Protein AF-R7T7I9-F1 (afdb_monomer_lite)

Radius of gyration: 10.88 Å; chains: 1; bounding box: 31×17×24 Å

Secondary structure (DSSP, 8-state):
-B--STTHHHHHHHHHTT---HHHHHHHHHHH-B-TTHHHHHHHHHHH-HHHHHT--

Foldseek 3Di:
DEDDPVCLVVVLCVLPVVVDDLVSSVVVCVVPYDDDCSSVVNVVSLVPDPVSVVPPD

pLDDT: mean 81.72, std 8.41, range [58.22, 89.44]

Organism: Capitella teleta (NCBI:txid283909)

Sequence (57 aa):
IVISASPQSDMLNIIHESHLSIEKMKSHARSALFWPIINSDIEQTKRSCATCAKHCP

Structure (mmCIF, N/CA/C/O backbone):
data_AF-R7T7I9-F1
#
_entry.id   AF-R7T7I9-F1
#
loop_
_atom_site.group_PDB
_atom_site.id
_atom_site.type_symbol
_atom_site.label_atom_id
_atom_site.label_alt_id
_atom_site.label_comp_id
_atom_site.label_asym_id
_atom_site.label_entity_id
_atom_site.label_seq_id
_atom_site.pdbx_PDB_ins_code
_atom_site.Cartn_x
_atom_site.Cartn_y
_atom_site.Cartn_z
_atom_site.occupancy
_atom_site.B_iso_or_equiv
_atom_site.auth_seq_id
_atom_site.auth_comp_id
_atom_site.auth_asym_id
_atom_site.auth_atom_id
_atom_site.pdbx_PDB_model_num
ATOM 1 N N . ILE A 1 1 ? -5.769 6.000 11.953 1.00 61.66 1 ILE A N 1
ATOM 2 C CA . ILE A 1 1 ? -7.199 5.693 11.681 1.00 61.66 1 ILE A CA 1
ATOM 3 C C . ILE A 1 1 ? -7.338 4.179 11.542 1.00 61.66 1 ILE A C 1
ATOM 5 O O . ILE A 1 1 ? -6.465 3.577 10.923 1.00 61.66 1 ILE A O 1
ATOM 9 N N . VAL A 1 2 ? -8.353 3.564 12.161 1.00 68.50 2 VAL A N 1
ATOM 10 C C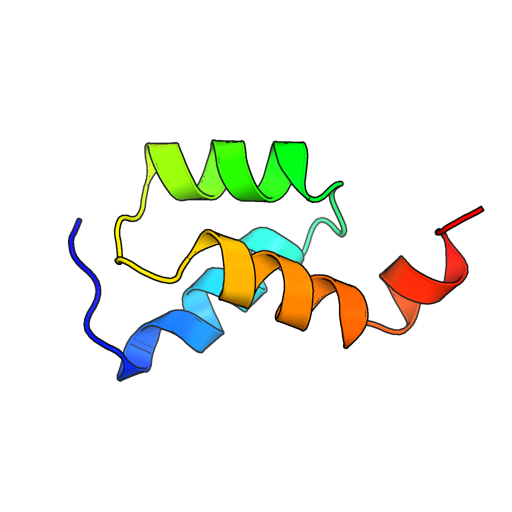A . VAL A 1 2 ? -8.610 2.117 12.020 1.00 68.50 2 VAL A CA 1
ATOM 11 C C . VAL A 1 2 ? -9.416 1.893 10.745 1.00 68.50 2 VAL A C 1
ATOM 13 O O . VAL A 1 2 ? -10.493 2.466 10.600 1.00 68.50 2 VAL A O 1
ATOM 16 N N . ILE A 1 3 ? -8.880 1.101 9.817 1.00 68.06 3 ILE A N 1
ATOM 17 C CA . ILE A 1 3 ? -9.482 0.861 8.497 1.00 68.06 3 ILE A CA 1
ATOM 18 C C . ILE A 1 3 ? -10.109 -0.534 8.489 1.00 68.06 3 ILE A C 1
ATOM 20 O O . ILE A 1 3 ? -9.428 -1.522 8.772 1.00 68.06 3 ILE A O 1
ATOM 24 N N . SER A 1 4 ? -11.409 -0.615 8.187 1.00 60.72 4 SER A N 1
ATOM 25 C CA . SER A 1 4 ?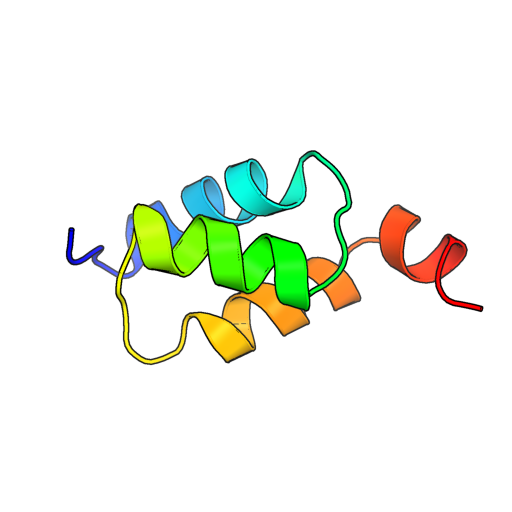 -12.131 -1.877 7.956 1.00 60.72 4 SER A CA 1
ATOM 26 C C . SER A 1 4 ? -11.554 -2.624 6.741 1.00 60.72 4 SER A C 1
ATOM 28 O O . SER A 1 4 ? -10.772 -2.059 5.998 1.00 60.72 4 SER A O 1
ATOM 30 N N . ALA A 1 5 ? -11.861 -3.903 6.521 1.00 62.56 5 ALA A N 1
ATOM 31 C CA . ALA A 1 5 ? -11.179 -4.698 5.483 1.00 62.56 5 ALA A CA 1
ATOM 32 C C . ALA A 1 5 ? -11.336 -4.157 4.041 1.00 62.56 5 ALA A C 1
ATOM 34 O O . ALA A 1 5 ? -10.459 -4.355 3.208 1.00 62.56 5 ALA A O 1
ATOM 35 N N . SER A 1 6 ? -12.427 -3.446 3.742 1.00 62.03 6 SER A N 1
ATOM 36 C CA . SER A 1 6 ? -12.780 -3.046 2.374 1.00 62.03 6 SER A CA 1
ATOM 37 C C . SER A 1 6 ? -11.870 -1.974 1.740 1.00 62.03 6 SER A C 1
ATOM 39 O O . SER A 1 6 ? -11.544 -2.136 0.572 1.00 62.03 6 SER A O 1
ATOM 41 N N . PRO A 1 7 ? -11.413 -0.913 2.443 1.00 72.94 7 PRO A N 1
ATOM 42 C CA . PRO A 1 7 ? -10.509 0.092 1.868 1.00 72.94 7 PRO A CA 1
ATOM 43 C C . PRO A 1 7 ? -9.014 -0.266 1.962 1.00 72.94 7 PRO A C 1
ATOM 45 O O . PRO A 1 7 ? -8.171 0.548 1.587 1.00 72.94 7 PRO A O 1
ATOM 48 N N . GLN A 1 8 ? -8.641 -1.428 2.514 1.00 78.62 8 GLN A N 1
ATOM 49 C CA . GLN A 1 8 ? -7.227 -1.761 2.749 1.00 78.62 8 GLN A CA 1
ATOM 50 C C . GLN A 1 8 ? -6.459 -1.941 1.437 1.00 78.62 8 GLN A C 1
ATOM 52 O O . GLN A 1 8 ? -5.336 -1.458 1.329 1.00 78.62 8 GLN A O 1
ATOM 57 N N . SER A 1 9 ? -7.071 -2.552 0.421 1.00 80.12 9 SER A N 1
ATOM 58 C CA . SER A 1 9 ? -6.481 -2.734 -0.912 1.00 80.12 9 SER A CA 1
ATOM 59 C C . SER A 1 9 ? -6.137 -1.411 -1.597 1.00 80.12 9 SER A C 1
ATOM 61 O O . SER A 1 9 ? -5.032 -1.260 -2.116 1.00 80.12 9 SER A O 1
ATOM 63 N N . ASP A 1 10 ? -7.036 -0.429 -1.550 1.00 84.56 10 ASP A N 1
ATOM 64 C CA . ASP A 1 10 ? -6.795 0.895 -2.131 1.00 84.56 10 ASP A CA 1
ATOM 65 C C . ASP A 1 10 ? -5.677 1.632 -1.393 1.00 84.56 10 ASP A C 1
ATOM 67 O O . ASP A 1 10 ? -4.777 2.201 -2.008 1.00 84.56 10 ASP A O 1
ATOM 71 N N . MET A 1 11 ? -5.672 1.555 -0.061 1.00 85.56 11 MET A N 1
ATOM 72 C CA . MET A 1 11 ? -4.611 2.152 0.748 1.00 85.56 11 MET A CA 1
ATOM 73 C C . MET A 1 11 ? -3.247 1.494 0.509 1.00 85.56 11 MET A C 1
ATOM 75 O O . MET A 1 11 ? -2.227 2.183 0.455 1.00 85.56 11 MET A O 1
ATOM 79 N N . LEU A 1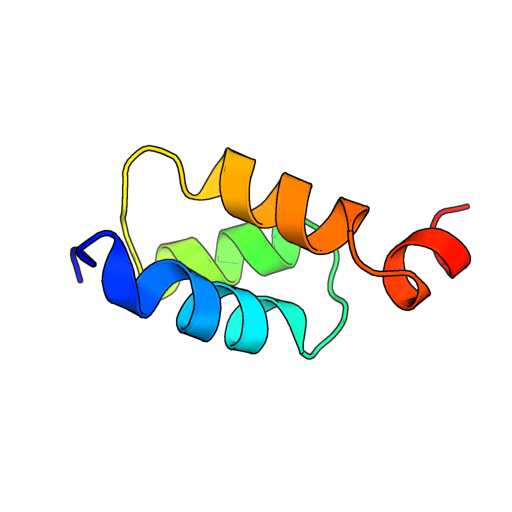 12 ? -3.211 0.170 0.345 1.00 86.50 12 LEU A N 1
ATOM 80 C CA . LEU A 1 12 ? -1.993 -0.566 0.010 1.00 86.50 12 LEU A CA 1
ATOM 81 C C . LEU A 1 12 ? -1.468 -0.165 -1.366 1.00 86.50 12 LEU A C 1
ATOM 83 O O . LEU A 1 12 ? -0.261 0.023 -1.497 1.00 86.50 12 LEU A O 1
ATOM 87 N N . ASN A 1 13 ? -2.349 0.032 -2.351 1.00 84.88 13 ASN A N 1
ATOM 88 C CA . ASN A 1 13 ? -1.968 0.542 -3.668 1.00 84.88 13 ASN A CA 1
ATOM 89 C C . ASN A 1 13 ? -1.334 1.935 -3.573 1.00 84.88 13 ASN A C 1
ATOM 91 O O . ASN A 1 13 ? -0.264 2.137 -4.137 1.00 84.88 13 ASN A O 1
ATOM 95 N N . ILE A 1 14 ? -1.911 2.851 -2.789 1.00 85.62 14 ILE A N 1
ATOM 96 C CA . ILE A 1 14 ? -1.347 4.197 -2.576 1.00 85.62 14 ILE A CA 1
ATOM 97 C C . ILE A 1 14 ? 0.043 4.118 -1.926 1.00 85.62 14 ILE A C 1
ATOM 99 O O . ILE A 1 14 ? 0.984 4.784 -2.356 1.00 85.62 14 ILE A O 1
ATOM 103 N N . ILE A 1 15 ? 0.215 3.273 -0.902 1.00 85.69 15 ILE A N 1
ATOM 104 C CA . ILE A 1 15 ? 1.521 3.072 -0.248 1.00 85.69 15 ILE A CA 1
ATOM 105 C C . ILE A 1 15 ? 2.528 2.409 -1.206 1.00 85.69 15 ILE A C 1
ATOM 107 O O . ILE A 1 15 ? 3.737 2.642 -1.108 1.00 85.69 15 ILE A O 1
ATOM 111 N N . HIS A 1 16 ? 2.042 1.571 -2.120 1.00 87.50 16 HIS A N 1
ATOM 112 C CA . HIS A 1 16 ? 2.842 0.820 -3.079 1.00 87.50 16 HIS A CA 1
ATOM 113 C C . HIS A 1 16 ? 3.213 1.602 -4.344 1.00 87.50 16 HIS A C 1
ATOM 115 O O . HIS A 1 16 ? 4.203 1.250 -4.980 1.00 87.50 16 HIS A O 1
ATOM 121 N N . GLU A 1 17 ? 2.484 2.662 -4.691 1.00 83.62 17 GLU A N 1
ATOM 122 C CA . GLU A 1 17 ? 2.620 3.414 -5.948 1.00 83.62 17 GLU A CA 1
ATOM 123 C C . GLU A 1 17 ? 4.055 3.905 -6.210 1.00 83.62 17 GLU A C 1
ATOM 125 O O . GLU A 1 17 ? 4.536 3.924 -7.337 1.00 83.62 17 GLU A O 1
ATOM 130 N N . SER A 1 18 ? 4.796 4.217 -5.145 1.00 82.12 18 SER A N 1
ATOM 131 C CA . SER A 1 18 ? 6.198 4.649 -5.227 1.00 82.12 18 SER A CA 1
ATOM 132 C C . SER A 1 18 ? 7.220 3.496 -5.302 1.00 82.12 18 SER A C 1
ATOM 134 O O . SER A 1 18 ? 8.423 3.741 -5.213 1.00 82.12 18 SER A O 1
ATOM 136 N N . HIS A 1 19 ? 6.772 2.239 -5.412 1.00 84.88 19 HIS A N 1
ATOM 137 C CA . HIS A 1 19 ? 7.596 1.019 -5.466 1.00 84.88 19 HIS A CA 1
ATOM 138 C C . HIS A 1 19 ? 8.694 0.950 -4.388 1.00 84.88 19 HIS A C 1
ATOM 140 O O . HIS A 1 19 ? 9.795 0.439 -4.606 1.00 84.88 19 HIS A O 1
ATOM 146 N N . LEU A 1 20 ? 8.394 1.482 -3.203 1.00 81.62 20 LEU A N 1
ATOM 147 C CA . LEU A 1 20 ? 9.359 1.627 -2.121 1.00 81.62 20 LEU A CA 1
ATOM 148 C C . LEU A 1 20 ? 9.707 0.275 -1.475 1.00 81.62 20 LEU A C 1
ATOM 150 O O . LEU A 1 20 ? 8.985 -0.720 -1.569 1.00 81.62 20 LEU A O 1
ATOM 154 N N . SER A 1 21 ? 10.826 0.238 -0.750 1.00 86.06 21 SER A N 1
ATOM 155 C CA . SER A 1 21 ? 11.160 -0.896 0.118 1.00 86.06 21 SER A CA 1
ATOM 156 C C . SER A 1 21 ? 10.076 -1.136 1.173 1.00 86.06 21 SER A C 1
ATOM 158 O O . SER A 1 21 ? 9.423 -0.195 1.623 1.00 86.06 21 SER A O 1
ATOM 160 N N . ILE A 1 22 ? 9.946 -2.389 1.631 1.00 86.69 22 ILE A N 1
ATOM 161 C CA . ILE A 1 22 ? 8.957 -2.795 2.648 1.00 86.69 22 ILE A CA 1
ATOM 162 C C . ILE A 1 22 ? 9.055 -1.906 3.891 1.00 86.69 22 ILE A C 1
ATOM 164 O O . ILE A 1 22 ? 8.038 -1.493 4.429 1.00 86.69 22 ILE A O 1
ATOM 168 N N . GLU A 1 23 ? 10.268 -1.559 4.320 1.00 88.38 23 GLU A N 1
ATOM 169 C CA . GLU A 1 23 ? 10.489 -0.685 5.477 1.00 88.38 23 GLU A CA 1
ATOM 170 C C . GLU A 1 23 ? 9.883 0.710 5.299 1.00 88.38 23 GLU A C 1
ATOM 172 O O . GLU A 1 23 ? 9.211 1.220 6.196 1.00 88.38 23 GLU A O 1
ATOM 177 N N . LYS A 1 24 ? 10.051 1.307 4.113 1.00 86.94 24 LYS A N 1
ATOM 178 C CA . LYS A 1 24 ? 9.463 2.608 3.782 1.00 86.94 24 LYS A CA 1
ATOM 179 C C . LYS A 1 24 ? 7.942 2.514 3.685 1.00 86.94 24 LYS A C 1
ATOM 181 O O . LYS A 1 24 ? 7.257 3.363 4.245 1.00 86.94 24 LYS A O 1
ATOM 186 N N . MET A 1 25 ? 7.418 1.452 3.065 1.00 88.25 25 MET A N 1
ATOM 187 C CA . MET A 1 25 ? 5.975 1.187 3.023 1.00 88.25 25 MET A CA 1
ATOM 188 C C . MET A 1 25 ? 5.392 1.038 4.438 1.00 88.25 25 MET A C 1
ATOM 190 O O . MET A 1 25 ? 4.386 1.664 4.752 1.00 88.25 25 MET A O 1
ATOM 194 N N . LYS A 1 26 ? 6.057 0.287 5.329 1.00 88.06 26 LYS A N 1
ATOM 195 C CA . LYS A 1 26 ? 5.667 0.121 6.742 1.00 88.06 26 LYS A CA 1
ATOM 196 C C . LYS A 1 26 ? 5.718 1.446 7.507 1.00 88.06 26 LYS A C 1
ATOM 198 O O . LYS A 1 26 ? 4.831 1.712 8.311 1.00 88.06 26 LYS A O 1
ATOM 203 N N . SER A 1 27 ? 6.727 2.283 7.265 1.00 88.00 27 SER A N 1
ATOM 204 C CA . SER A 1 27 ? 6.835 3.612 7.880 1.00 88.00 27 SER A CA 1
ATOM 205 C C . SER A 1 27 ? 5.678 4.530 7.462 1.00 88.00 27 SER A C 1
ATOM 207 O O . SER A 1 27 ? 5.031 5.117 8.327 1.00 88.00 27 SER A O 1
ATOM 209 N N . HIS A 1 28 ? 5.356 4.570 6.165 1.00 83.88 28 HIS A N 1
ATOM 210 C CA . HIS A 1 28 ? 4.222 5.329 5.623 1.00 83.88 28 HIS A CA 1
ATOM 211 C C . HIS A 1 28 ? 2.878 4.811 6.140 1.00 83.88 28 HIS A C 1
ATOM 213 O O . HIS A 1 28 ? 1.993 5.579 6.503 1.00 83.88 28 HIS A O 1
ATOM 219 N N . ALA A 1 29 ? 2.741 3.491 6.227 1.00 86.06 29 ALA A N 1
ATOM 220 C CA . ALA A 1 29 ? 1.552 2.864 6.766 1.00 86.06 29 ALA A CA 1
ATOM 221 C C . ALA A 1 29 ? 1.339 3.246 8.236 1.00 86.06 29 ALA A C 1
ATOM 223 O O . ALA A 1 29 ? 0.256 3.688 8.587 1.00 86.06 29 ALA A O 1
ATOM 224 N N . ARG A 1 30 ? 2.376 3.168 9.082 1.00 84.69 30 ARG A N 1
ATOM 225 C CA . ARG A 1 30 ? 2.284 3.490 10.519 1.00 84.69 30 ARG A CA 1
ATOM 226 C C . ARG A 1 30 ? 1.921 4.945 10.811 1.00 84.69 30 ARG A C 1
ATOM 228 O O . ARG A 1 30 ? 1.365 5.204 11.874 1.00 84.69 30 ARG A O 1
ATOM 235 N N . SER A 1 31 ? 2.251 5.885 9.923 1.00 82.50 31 SER A N 1
ATOM 236 C CA . SER A 1 31 ? 1.929 7.300 10.141 1.00 82.50 31 SER A CA 1
ATOM 237 C C . SER A 1 31 ? 0.461 7.627 9.858 1.00 82.50 31 SER A C 1
ATOM 239 O O . SER A 1 31 ? -0.078 8.546 10.471 1.00 82.50 31 SER A O 1
ATOM 241 N N . ALA A 1 32 ? -0.201 6.873 8.973 1.00 77.56 32 ALA A N 1
ATOM 242 C CA . ALA A 1 32 ? -1.553 7.184 8.507 1.00 77.56 32 ALA A CA 1
ATOM 243 C C . ALA A 1 32 ? -2.608 6.123 8.887 1.00 77.56 32 ALA A C 1
ATOM 245 O O . ALA A 1 32 ? -3.767 6.453 9.169 1.00 77.56 32 ALA A O 1
ATOM 246 N N . LEU A 1 33 ? -2.226 4.847 8.943 1.00 81.56 33 LEU A N 1
ATOM 247 C CA . LEU A 1 33 ? -3.140 3.708 8.962 1.00 81.56 33 LEU A CA 1
ATOM 248 C C . LEU A 1 33 ? -2.760 2.684 10.041 1.00 81.56 33 LEU A C 1
ATOM 250 O O . LEU A 1 33 ? -1.593 2.462 10.354 1.00 81.56 33 LEU A O 1
ATOM 254 N N . PHE A 1 34 ? -3.766 2.025 10.610 1.00 75.94 34 PHE A N 1
ATOM 255 C CA . PHE A 1 34 ? -3.545 0.974 11.597 1.00 75.94 34 PHE A CA 1
ATOM 256 C C . PHE A 1 34 ? -4.588 -0.139 11.449 1.00 75.94 34 PHE A C 1
ATOM 258 O O . PHE A 1 34 ? -5.781 0.106 11.626 1.00 75.94 34 PHE A O 1
ATOM 265 N N . TRP A 1 35 ? -4.137 -1.358 11.137 1.00 85.06 35 TRP A N 1
ATOM 266 C CA . TRP A 1 35 ? -4.930 -2.594 11.204 1.00 85.06 35 TRP A CA 1
ATOM 267 C C . TRP A 1 35 ? -4.005 -3.807 11.457 1.00 85.06 35 TRP A C 1
ATOM 269 O O . TRP A 1 35 ? -2.809 -3.730 11.166 1.00 85.06 35 TRP A O 1
ATOM 279 N N . PRO A 1 36 ? -4.506 -4.917 12.037 1.00 79.50 36 PRO A N 1
ATOM 280 C CA . PRO A 1 36 ? -3.663 -5.920 12.704 1.00 79.50 36 PRO A CA 1
ATOM 281 C C . PRO A 1 36 ? -2.706 -6.693 11.785 1.00 79.50 36 PRO A C 1
ATOM 283 O O . PRO A 1 36 ? -1.649 -7.123 12.239 1.00 79.50 36 PRO A O 1
ATOM 286 N N . ILE A 1 37 ? -3.040 -6.846 10.503 1.00 86.69 37 ILE A N 1
ATOM 287 C CA . ILE A 1 37 ? -2.258 -7.627 9.527 1.00 86.69 37 ILE A CA 1
ATOM 288 C C . ILE A 1 37 ? -1.551 -6.763 8.467 1.00 86.69 37 ILE A C 1
ATOM 290 O O . ILE A 1 37 ? -0.982 -7.293 7.516 1.00 86.69 37 ILE A O 1
ATOM 294 N N . ILE A 1 38 ? -1.483 -5.442 8.679 1.00 86.81 38 ILE A N 1
ATOM 295 C CA . ILE A 1 38 ? -0.935 -4.460 7.724 1.00 86.81 38 ILE A CA 1
ATOM 296 C C . ILE A 1 38 ? 0.471 -4.791 7.213 1.00 86.81 38 ILE A C 1
ATOM 298 O O . ILE A 1 38 ? 0.786 -4.573 6.047 1.00 86.81 38 ILE A O 1
ATOM 302 N N . ASN A 1 39 ? 1.330 -5.349 8.070 1.00 87.06 39 ASN A N 1
ATOM 303 C CA . ASN A 1 39 ? 2.682 -5.735 7.673 1.00 87.06 39 ASN A CA 1
ATOM 304 C C . ASN A 1 39 ? 2.663 -6.866 6.637 1.00 87.06 39 ASN A C 1
ATOM 306 O O . ASN A 1 39 ? 3.394 -6.792 5.651 1.00 87.06 39 ASN A O 1
ATOM 310 N N . SER A 1 40 ? 1.824 -7.881 6.8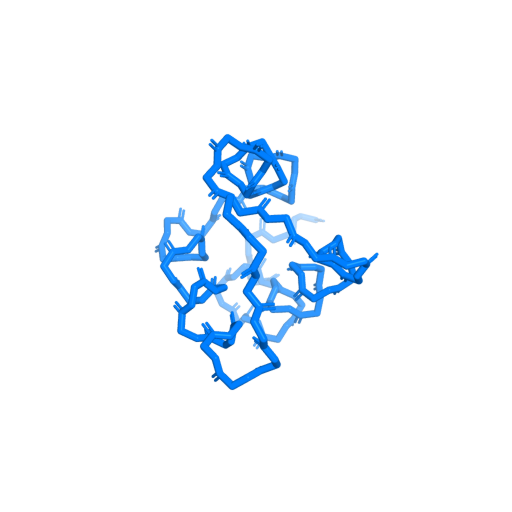53 1.00 89.06 40 SER A N 1
ATOM 311 C CA . SER A 1 40 ? 1.676 -9.017 5.943 1.00 89.06 40 SER A CA 1
ATOM 312 C C . SER A 1 40 ? 1.065 -8.583 4.615 1.00 89.06 40 SER A C 1
ATOM 314 O O . SER A 1 40 ? 1.557 -8.991 3.565 1.00 89.06 40 SER A O 1
ATOM 316 N N . ASP A 1 41 ? 0.073 -7.692 4.647 1.00 89.19 41 ASP A N 1
ATOM 317 C CA . ASP A 1 41 ? -0.549 -7.155 3.435 1.00 89.19 41 ASP A CA 1
ATOM 318 C C . ASP A 1 41 ? 0.435 -6.341 2.579 1.00 89.19 41 ASP A C 1
ATOM 320 O O . ASP A 1 41 ? 0.479 -6.487 1.355 1.00 89.19 41 ASP A O 1
ATOM 324 N N . ILE A 1 42 ? 1.285 -5.521 3.211 1.00 89.25 42 ILE A N 1
ATOM 325 C CA . ILE A 1 42 ? 2.354 -4.770 2.530 1.00 89.25 42 ILE A CA 1
ATOM 326 C C . ILE A 1 42 ? 3.332 -5.723 1.835 1.00 89.25 42 ILE A C 1
ATOM 328 O O . ILE A 1 42 ? 3.719 -5.500 0.685 1.00 89.25 42 ILE A O 1
ATOM 332 N N . GLU A 1 43 ? 3.737 -6.791 2.522 1.00 89.44 43 GLU A N 1
ATOM 333 C CA . GLU A 1 43 ? 4.661 -7.783 1.972 1.00 89.44 43 GLU A CA 1
ATOM 334 C C . GLU A 1 43 ? 4.037 -8.551 0.804 1.00 89.44 43 GLU A C 1
ATOM 336 O O . GLU A 1 43 ? 4.683 -8.715 -0.234 1.00 89.44 43 GLU A O 1
ATOM 341 N N . GLN A 1 44 ? 2.768 -8.947 0.925 1.00 89.00 44 GLN A N 1
ATOM 342 C CA . GLN A 1 44 ? 2.011 -9.595 -0.144 1.00 89.00 44 GLN A CA 1
ATOM 343 C C . GLN A 1 44 ? 1.858 -8.679 -1.366 1.00 89.00 44 GLN A C 1
ATOM 345 O O . GLN A 1 44 ? 2.083 -9.120 -2.496 1.00 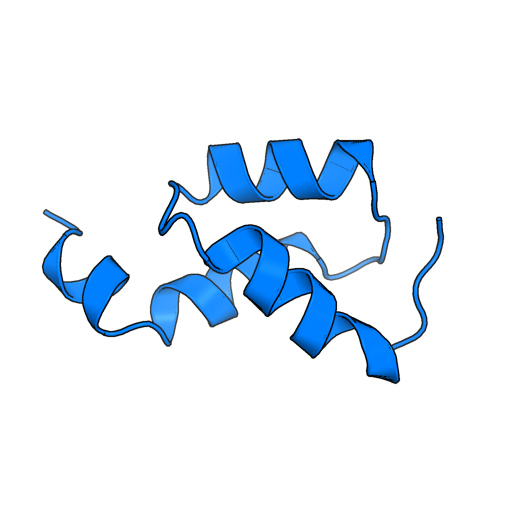89.00 44 GLN A O 1
ATOM 350 N N . THR A 1 45 ? 1.539 -7.400 -1.150 1.00 89.38 45 THR A N 1
ATOM 351 C CA . THR A 1 45 ? 1.388 -6.396 -2.215 1.00 89.38 45 THR A CA 1
ATOM 352 C C . THR A 1 45 ? 2.696 -6.223 -2.981 1.00 89.38 45 THR A C 1
ATOM 354 O O . THR A 1 45 ? 2.723 -6.321 -4.207 1.00 89.38 45 THR A O 1
ATOM 357 N N . LYS A 1 46 ? 3.821 -6.061 -2.269 1.00 86.31 46 LYS A N 1
ATOM 358 C CA . LYS A 1 46 ? 5.134 -5.934 -2.914 1.00 86.31 46 LYS A CA 1
ATOM 359 C C . LYS A 1 46 ? 5.532 -7.205 -3.670 1.00 86.31 46 LYS A C 1
ATOM 361 O O . LYS A 1 46 ? 6.045 -7.093 -4.780 1.00 86.31 46 LYS A O 1
ATOM 366 N N . ARG A 1 47 ? 5.294 -8.393 -3.098 1.00 86.69 47 ARG A N 1
ATOM 367 C CA . ARG A 1 47 ? 5.575 -9.688 -3.753 1.00 86.69 47 ARG A CA 1
ATOM 368 C C . ARG A 1 47 ? 4.765 -9.890 -5.029 1.00 86.69 47 ARG A C 1
ATOM 370 O O . ARG A 1 47 ? 5.273 -10.469 -5.979 1.00 86.69 47 ARG A O 1
ATOM 377 N N . SER A 1 48 ? 3.528 -9.406 -5.046 1.00 86.62 48 SER A N 1
ATOM 378 C CA . SER A 1 48 ? 2.635 -9.525 -6.203 1.00 86.62 48 SER A CA 1
ATOM 379 C C . SER A 1 48 ? 2.969 -8.514 -7.310 1.00 86.62 48 SER A C 1
ATOM 381 O O . SER A 1 48 ? 2.478 -8.638 -8.429 1.00 86.62 48 SER A O 1
ATOM 383 N N . CYS A 1 49 ? 3.822 -7.522 -7.034 1.00 88.50 49 CYS A N 1
ATOM 384 C CA . CYS A 1 49 ? 4.217 -6.512 -8.006 1.00 88.50 49 CYS A CA 1
ATOM 385 C C . CYS A 1 49 ? 5.409 -6.959 -8.858 1.00 88.50 49 CYS A C 1
ATOM 387 O O . CYS A 1 49 ? 6.538 -7.088 -8.376 1.00 88.50 49 CYS A O 1
ATOM 389 N N . ALA A 1 50 ? 5.179 -7.088 -10.166 1.00 85.38 50 ALA A N 1
ATOM 390 C CA . ALA A 1 50 ? 6.209 -7.457 -11.133 1.00 85.38 50 ALA A CA 1
ATOM 391 C C . ALA A 1 50 ? 7.378 -6.454 -11.186 1.00 85.3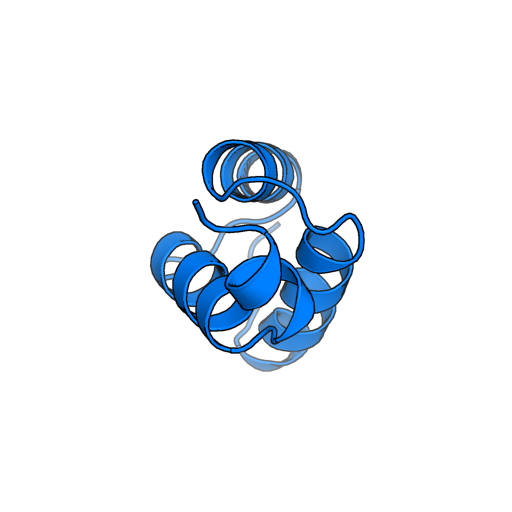8 50 ALA A C 1
ATOM 393 O O . ALA A 1 50 ? 8.524 -6.859 -11.359 1.00 85.38 50 ALA A O 1
ATOM 394 N N . THR A 1 51 ? 7.121 -5.153 -11.015 1.00 85.81 51 THR A N 1
ATOM 395 C CA . THR A 1 51 ? 8.168 -4.115 -11.007 1.00 85.81 51 THR A CA 1
ATOM 396 C C . THR A 1 51 ? 9.068 -4.243 -9.783 1.00 85.81 51 THR A C 1
ATOM 398 O O . THR A 1 51 ? 10.291 -4.240 -9.904 1.00 85.81 51 THR A O 1
ATOM 401 N N . CYS A 1 52 ? 8.479 -4.422 -8.598 1.00 86.38 52 CYS A N 1
ATOM 402 C CA . CYS A 1 52 ? 9.250 -4.633 -7.376 1.00 86.38 52 CYS A CA 1
ATOM 403 C C . CYS A 1 52 ? 10.015 -5.959 -7.395 1.00 86.38 52 CYS A C 1
ATOM 405 O O . CYS A 1 52 ? 11.121 -6.007 -6.864 1.00 86.38 52 CYS A O 1
ATOM 407 N N . ALA A 1 53 ? 9.458 -7.005 -8.013 1.00 82.81 53 ALA A N 1
ATOM 408 C CA . ALA A 1 53 ? 10.145 -8.278 -8.207 1.00 82.81 53 ALA A CA 1
ATOM 409 C C . ALA A 1 53 ? 11.355 -8.143 -9.149 1.00 82.81 53 ALA A C 1
ATOM 411 O O . ALA A 1 53 ? 12.407 -8.701 -8.865 1.00 82.81 53 ALA A O 1
ATOM 412 N N . LYS A 1 54 ? 11.243 -7.348 -10.223 1.00 81.50 54 LYS A N 1
ATOM 413 C CA . LYS A 1 54 ? 12.349 -7.078 -11.162 1.00 81.50 54 LYS A CA 1
ATOM 414 C C . LYS A 1 54 ? 13.507 -6.292 -10.543 1.00 81.50 54 LYS A C 1
ATOM 416 O O . LYS A 1 54 ? 14.635 -6.435 -10.993 1.00 81.50 54 LYS A O 1
ATOM 421 N N . HIS A 1 55 ? 13.228 -5.443 -9.556 1.00 72.31 55 HIS A N 1
ATOM 422 C CA . HIS A 1 55 ? 14.236 -4.627 -8.869 1.00 72.31 55 HIS A CA 1
ATOM 423 C C . HIS A 1 55 ? 14.698 -5.233 -7.536 1.00 72.31 55 HIS A C 1
ATOM 425 O O . HIS A 1 55 ? 15.371 -4.553 -6.762 1.00 72.31 55 HIS A O 1
ATOM 431 N N . CYS A 1 56 ? 14.314 -6.476 -7.235 1.00 64.81 56 CYS A N 1
ATOM 432 C CA . CYS A 1 56 ? 14.862 -7.217 -6.110 1.00 64.81 56 CYS A CA 1
ATOM 433 C C . CYS A 1 56 ? 16.162 -7.890 -6.583 1.00 64.81 56 CYS A C 1
ATOM 435 O O . CYS A 1 56 ? 16.064 -8.803 -7.405 1.00 64.81 56 CYS A O 1
ATOM 437 N N . PRO A 1 57 ? 17.348 -7.412 -6.159 1.00 58.22 57 PRO A N 1
ATOM 438 C CA . PRO A 1 57 ? 18.608 -8.085 -6.459 1.00 58.22 57 PRO A CA 1
ATOM 439 C C . PRO A 1 57 ? 18.686 -9.465 -5.797 1.00 58.22 57 PRO A C 1
ATOM 441 O O . PRO A 1 57 ? 17.995 -9.674 -4.768 1.00 58.22 57 PRO A O 1
#

InterPro domains:
  IPR041588 Integrase zinc-binding domain [PF17921] (8-55)